Protein AF-A0A0B6Y391-F1 (afdb_monomer)

Sequence (140 aa):
MGNNGSMSSTKGVSGDLSSLRPDPALQFHETHGDNIELQNNKTRARRYESFCKGICFSNRPIAVNERVYVKFVETNTSWSGVLRFGFTSINPSTLRGCDLPRYACPDLTNKPGNWAKALGERYTTSNILLHFSVNRAGDV

Structure (mmCIF, N/CA/C/O backbone):
data_AF-A0A0B6Y391-F1
#
_entry.id   AF-A0A0B6Y391-F1
#
loop_
_atom_site.group_PDB
_atom_site.id
_atom_site.type_symbol
_atom_site.label_atom_id
_atom_site.label_alt_id
_atom_site.label_comp_id
_atom_site.label_asym_id
_atom_site.label_entity_id
_atom_site.label_seq_id
_atom_site.pdbx_PDB_ins_code
_atom_site.Cartn_x
_atom_site.Cartn_y
_atom_site.Cartn_z
_atom_site.occupancy
_atom_site.B_iso_or_equiv
_atom_site.auth_seq_id
_atom_site.auth_comp_id
_atom_site.auth_asym_id
_atom_site.auth_atom_id
_atom_site.pdbx_PDB_model_num
ATOM 1 N N . MET A 1 1 ? 23.718 -70.427 -16.954 1.00 42.59 1 MET A N 1
ATOM 2 C CA . MET A 1 1 ? 24.026 -69.015 -17.261 1.00 42.59 1 MET A CA 1
ATOM 3 C C . MET A 1 1 ? 22.765 -68.227 -16.972 1.00 42.59 1 MET A C 1
ATOM 5 O O . MET A 1 1 ? 21.751 -68.481 -17.607 1.00 42.59 1 MET A O 1
ATOM 9 N N . GLY A 1 2 ? 22.787 -67.450 -15.890 1.00 38.38 2 GLY A N 1
ATOM 10 C CA . GLY A 1 2 ? 21.614 -66.753 -15.369 1.00 38.38 2 GLY A CA 1
ATOM 11 C C . GLY A 1 2 ? 21.264 -65.515 -16.186 1.00 38.38 2 GLY A C 1
ATOM 12 O O . GLY A 1 2 ? 22.132 -64.929 -16.826 1.00 38.38 2 GLY A O 1
ATOM 13 N N . ASN A 1 3 ? 19.999 -65.108 -16.117 1.00 41.12 3 ASN A N 1
ATOM 14 C CA . ASN A 1 3 ? 19.586 -63.771 -16.513 1.00 41.12 3 ASN A CA 1
ATOM 15 C C . ASN A 1 3 ? 18.744 -63.173 -15.378 1.00 41.12 3 ASN A C 1
ATOM 17 O O . ASN A 1 3 ? 17.590 -63.547 -15.179 1.00 41.12 3 ASN A O 1
ATOM 21 N N . ASN A 1 4 ? 19.373 -62.289 -14.602 1.00 35.81 4 ASN A N 1
ATOM 22 C CA . ASN A 1 4 ? 18.737 -61.494 -13.558 1.00 35.81 4 ASN A CA 1
ATOM 23 C C . ASN A 1 4 ? 17.977 -60.335 -14.216 1.00 35.81 4 ASN A C 1
ATOM 25 O O . ASN A 1 4 ? 18.588 -59.382 -14.698 1.00 35.81 4 ASN A O 1
ATOM 29 N N . GLY A 1 5 ? 16.645 -60.409 -14.220 1.00 36.75 5 GLY A N 1
ATOM 30 C CA . GLY A 1 5 ? 15.772 -59.290 -14.573 1.00 36.75 5 GLY A CA 1
ATOM 31 C C . GLY A 1 5 ? 15.758 -58.250 -13.454 1.00 36.75 5 GLY A C 1
ATOM 32 O O . GLY A 1 5 ? 15.255 -58.505 -12.364 1.00 36.75 5 GLY A O 1
ATOM 33 N N . SER A 1 6 ? 16.350 -57.093 -13.734 1.00 40.53 6 SER A N 1
ATOM 34 C CA . SER A 1 6 ? 16.452 -55.927 -12.856 1.00 40.53 6 SER A CA 1
ATOM 35 C C . SER A 1 6 ? 15.074 -55.375 -12.452 1.00 40.53 6 SER A C 1
ATOM 37 O O .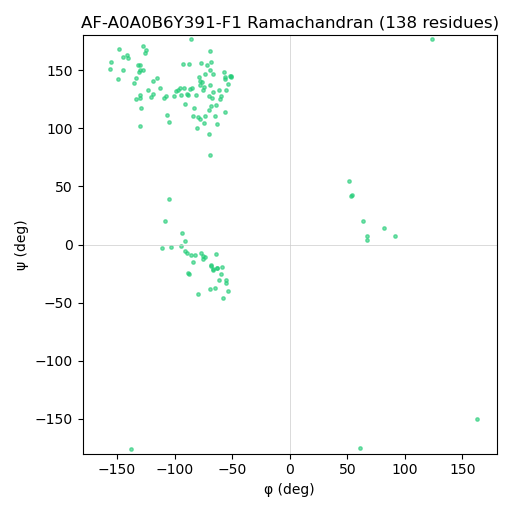 SER A 1 6 ? 14.235 -55.077 -13.302 1.00 40.53 6 SER A O 1
ATOM 39 N N . MET A 1 7 ? 14.865 -55.217 -11.139 1.00 34.50 7 MET A N 1
ATOM 40 C CA . MET A 1 7 ? 13.770 -54.447 -10.543 1.00 34.50 7 MET A CA 1
ATOM 41 C C . MET A 1 7 ? 13.912 -52.966 -10.918 1.00 34.50 7 MET A C 1
ATOM 43 O O . MET A 1 7 ? 14.899 -52.314 -10.581 1.00 34.50 7 MET A O 1
ATOM 47 N N . SER A 1 8 ? 12.899 -52.432 -11.600 1.00 39.28 8 SER A N 1
ATOM 48 C CA . SER A 1 8 ? 12.739 -51.002 -11.855 1.00 39.28 8 SER A CA 1
ATOM 49 C C . SER A 1 8 ? 12.290 -50.302 -10.568 1.00 39.28 8 SER A C 1
ATOM 51 O O . SER A 1 8 ? 11.141 -50.424 -10.146 1.00 39.28 8 SER A O 1
ATOM 53 N N . SER A 1 9 ? 13.213 -49.590 -9.922 1.00 37.25 9 SER A N 1
ATOM 54 C CA . SER A 1 9 ? 12.919 -48.713 -8.788 1.00 37.25 9 SER A CA 1
ATOM 55 C C . SER A 1 9 ? 12.138 -47.485 -9.255 1.00 37.25 9 SER A C 1
ATOM 57 O O . SER A 1 9 ? 12.650 -46.640 -9.993 1.00 37.25 9 SER A O 1
ATOM 59 N N . THR A 1 10 ? 10.901 -47.357 -8.781 1.00 38.56 10 THR A N 1
ATOM 60 C CA . THR A 1 10 ? 10.094 -46.136 -8.854 1.00 38.56 10 THR A CA 1
ATOM 61 C C . THR A 1 10 ? 10.845 -44.971 -8.208 1.00 38.56 10 THR A C 1
ATOM 63 O O . THR A 1 10 ? 11.078 -44.965 -6.999 1.00 38.56 10 THR A O 1
ATOM 66 N N . LYS A 1 11 ? 11.224 -43.971 -9.013 1.00 41.88 11 LYS A N 1
ATOM 67 C CA . LYS A 1 11 ? 11.733 -42.683 -8.527 1.00 41.88 11 LYS A CA 1
ATOM 68 C C . LYS A 1 11 ? 10.612 -41.973 -7.767 1.00 41.88 11 LYS A C 1
ATOM 70 O O . LYS A 1 11 ? 9.628 -41.551 -8.369 1.00 41.88 11 LYS A O 1
ATOM 75 N N . GLY A 1 12 ? 10.766 -41.857 -6.451 1.00 36.28 12 GLY A N 1
ATOM 76 C CA . GLY A 1 12 ? 9.910 -41.020 -5.619 1.00 36.28 12 GLY A CA 1
ATOM 77 C C . GLY A 1 12 ? 10.005 -39.564 -6.068 1.00 36.28 12 GLY A C 1
ATOM 78 O O . GLY A 1 12 ? 11.095 -39.002 -6.148 1.00 36.28 12 GLY A O 1
ATOM 79 N N . VAL A 1 13 ? 8.857 -38.960 -6.371 1.00 47.66 13 VAL A N 1
ATOM 80 C CA . VAL A 1 13 ? 8.718 -37.508 -6.476 1.00 47.66 13 VAL A CA 1
ATOM 81 C C . VAL A 1 13 ? 8.841 -36.960 -5.058 1.00 47.66 13 VAL A C 1
ATOM 83 O O . VAL A 1 13 ? 7.883 -36.949 -4.291 1.00 47.66 13 VAL A O 1
ATOM 86 N N . SER A 1 14 ? 10.046 -36.542 -4.687 1.00 47.44 14 SER A N 1
ATOM 87 C CA . SER A 1 14 ? 10.285 -35.681 -3.534 1.00 47.44 14 SER A CA 1
ATOM 88 C C . SER A 1 14 ? 9.729 -34.290 -3.855 1.00 47.44 14 SER A C 1
ATOM 90 O O . SER A 1 14 ? 10.466 -33.390 -4.253 1.00 47.44 14 SER A O 1
ATOM 92 N N . GLY A 1 15 ? 8.404 -34.147 -3.778 1.00 54.41 15 GLY A N 1
ATOM 93 C CA . GLY A 1 15 ? 7.746 -32.848 -3.811 1.00 54.41 15 GLY A CA 1
ATOM 94 C C . GLY A 1 15 ? 8.107 -32.096 -2.537 1.00 54.41 15 GLY A C 1
ATOM 95 O O . GLY A 1 15 ? 7.967 -32.632 -1.438 1.00 54.41 15 GLY A O 1
ATOM 96 N N . ASP A 1 16 ? 8.625 -30.884 -2.689 1.00 57.31 16 ASP A N 1
ATOM 97 C CA . ASP A 1 16 ? 8.991 -30.030 -1.571 1.00 57.31 16 ASP A CA 1
ATOM 98 C C . ASP A 1 16 ? 7.740 -29.666 -0.752 1.00 57.31 16 ASP A C 1
ATOM 100 O O . ASP A 1 16 ? 6.919 -28.834 -1.148 1.00 57.31 16 ASP A O 1
ATOM 104 N N . LEU A 1 17 ? 7.591 -30.317 0.405 1.00 56.12 17 LEU A N 1
ATOM 105 C CA . LEU A 1 17 ? 6.501 -30.095 1.358 1.00 56.12 17 LEU A CA 1
ATOM 106 C C . LEU A 1 17 ? 6.533 -28.677 1.964 1.00 56.12 17 LEU A C 1
ATOM 108 O O . LEU A 1 17 ? 5.582 -28.298 2.651 1.00 56.12 17 LEU A O 1
ATOM 112 N N . SER A 1 18 ? 7.585 -27.880 1.719 1.00 55.75 18 SER A N 1
ATOM 113 C CA . SER A 1 18 ? 7.632 -26.464 2.103 1.00 55.75 18 SER A CA 1
ATOM 114 C C . SER A 1 18 ? 6.531 -25.642 1.417 1.00 55.75 18 SER A C 1
ATOM 116 O O . SER A 1 18 ? 5.979 -24.733 2.033 1.00 55.75 18 SER A O 1
ATOM 118 N N . SER A 1 19 ? 6.134 -26.038 0.201 1.00 57.31 19 SER A N 1
ATOM 119 C CA . SER A 1 19 ? 5.086 -25.393 -0.605 1.00 57.31 19 SER A CA 1
ATOM 120 C C . SER A 1 19 ? 3.653 -25.633 -0.107 1.00 57.31 19 SER A C 1
ATOM 122 O O . SER A 1 19 ? 2.722 -24.982 -0.575 1.00 57.31 19 SER A O 1
ATOM 124 N N . LEU A 1 20 ? 3.458 -26.554 0.845 1.00 57.94 20 LEU A N 1
ATOM 125 C CA . LEU A 1 20 ? 2.150 -26.862 1.442 1.00 57.94 20 LEU A CA 1
ATOM 126 C C . LEU A 1 20 ? 1.845 -26.026 2.689 1.00 57.94 20 LEU A C 1
ATOM 128 O O . LEU A 1 20 ? 0.753 -26.136 3.251 1.00 57.94 20 LEU A O 1
ATOM 132 N N . ARG A 1 21 ? 2.800 -25.219 3.163 1.00 62.75 21 ARG A N 1
ATOM 133 C CA . ARG A 1 21 ? 2.550 -24.315 4.285 1.00 62.75 21 ARG A CA 1
ATOM 134 C C . ARG A 1 21 ? 1.850 -23.070 3.747 1.00 62.75 21 ARG A C 1
ATOM 136 O O . ARG A 1 21 ? 2.359 -22.480 2.798 1.00 62.75 21 ARG A O 1
ATOM 143 N N . PRO A 1 22 ? 0.711 -22.658 4.332 1.00 68.69 22 PRO A N 1
ATOM 144 C CA . PRO A 1 22 ? 0.139 -21.368 3.996 1.00 68.69 22 PRO A CA 1
ATOM 145 C C . PRO A 1 22 ? 1.205 -20.300 4.228 1.00 68.69 22 PRO A C 1
ATOM 147 O O . PRO A 1 22 ? 1.864 -20.311 5.275 1.00 68.69 22 PRO A O 1
ATOM 150 N N . ASP A 1 23 ? 1.373 -19.401 3.259 1.00 76.25 23 ASP A N 1
ATOM 151 C CA . ASP A 1 23 ? 2.253 -18.256 3.437 1.00 76.25 23 ASP A CA 1
ATOM 152 C C . ASP A 1 23 ? 1.884 -17.519 4.732 1.00 76.25 23 ASP A C 1
ATOM 154 O O . ASP A 1 23 ? 0.697 -17.436 5.084 1.00 76.25 23 ASP A O 1
ATOM 158 N N . PRO A 1 24 ? 2.870 -16.959 5.455 1.00 85.81 24 PRO A N 1
ATOM 159 C CA . PRO A 1 24 ? 2.595 -16.167 6.641 1.00 85.81 24 PRO A CA 1
ATOM 160 C C . PRO A 1 24 ? 1.545 -15.091 6.356 1.00 85.81 24 PRO A C 1
ATOM 162 O O . PRO A 1 24 ? 1.509 -14.504 5.266 1.00 85.81 24 PRO A O 1
ATOM 165 N N . ALA A 1 25 ? 0.702 -14.817 7.352 1.00 91.38 25 ALA A N 1
ATOM 166 C CA . ALA A 1 25 ? -0.296 -13.762 7.256 1.00 91.38 25 ALA A CA 1
ATOM 167 C C . ALA A 1 25 ? 0.364 -12.430 6.864 1.00 91.38 25 ALA A C 1
ATOM 169 O O . ALA A 1 25 ? 1.443 -12.086 7.358 1.00 91.38 25 ALA A O 1
ATOM 170 N N . LEU A 1 26 ? -0.289 -11.692 5.966 1.00 96.19 26 LEU A N 1
ATOM 171 C CA . LEU A 1 26 ? 0.225 -10.417 5.487 1.00 96.19 26 LEU A CA 1
ATOM 172 C C . LEU A 1 26 ? 0.234 -9.395 6.632 1.00 96.19 26 LEU A C 1
ATOM 174 O O . LEU A 1 26 ? -0.760 -9.212 7.335 1.00 96.19 26 LEU A O 1
ATOM 178 N N . GLN A 1 27 ? 1.366 -8.726 6.797 1.00 98.00 27 GLN A N 1
ATOM 179 C CA . GLN A 1 27 ? 1.577 -7.633 7.742 1.00 98.00 27 GLN A CA 1
ATOM 180 C C . GLN A 1 27 ? 2.163 -6.435 6.991 1.00 98.00 27 GLN A C 1
ATOM 182 O O . GLN A 1 27 ? 2.571 -6.545 5.833 1.00 98.00 27 GLN A O 1
ATOM 187 N N . PHE A 1 28 ? 2.242 -5.289 7.654 1.00 98.44 28 PHE A N 1
ATOM 188 C CA . PHE A 1 28 ? 2.997 -4.145 7.161 1.00 98.44 28 PHE A CA 1
ATOM 189 C C . PHE A 1 28 ? 4.505 -4.365 7.364 1.00 98.44 28 PHE A C 1
ATOM 191 O O . PHE A 1 28 ? 4.939 -4.904 8.384 1.00 98.44 28 PHE A O 1
ATOM 198 N N . HIS A 1 29 ? 5.304 -3.971 6.373 1.00 97.81 29 HIS A N 1
ATOM 199 C CA . HIS A 1 29 ? 6.764 -3.974 6.451 1.00 97.81 29 HIS A CA 1
ATOM 200 C C . HIS A 1 29 ? 7.252 -2.910 7.440 1.00 97.81 29 HIS A C 1
ATOM 202 O O . HIS A 1 29 ? 6.648 -1.846 7.541 1.00 97.81 29 HIS A O 1
ATOM 208 N N . GLU A 1 30 ? 8.399 -3.147 8.082 1.00 96.75 30 GLU A N 1
ATOM 209 C CA . GLU A 1 30 ? 9.067 -2.160 8.958 1.00 96.75 30 GLU A CA 1
ATOM 210 C C . GLU A 1 30 ? 9.516 -0.898 8.215 1.00 96.75 30 GLU A C 1
ATOM 212 O O . GLU A 1 30 ? 9.756 0.147 8.808 1.00 96.75 30 GLU A O 1
ATOM 217 N N . THR A 1 31 ? 9.639 -0.991 6.894 1.00 97.12 31 THR A N 1
ATOM 218 C CA . THR A 1 31 ? 9.936 0.164 6.053 1.00 97.12 31 THR A CA 1
ATOM 219 C C . THR A 1 31 ? 8.617 0.858 5.762 1.00 97.12 31 THR A C 1
ATOM 221 O O . THR A 1 31 ? 7.785 0.332 5.024 1.00 97.12 31 THR A O 1
ATOM 224 N N . HIS A 1 32 ? 8.426 2.041 6.324 1.00 97.38 32 HIS A N 1
ATOM 225 C CA . HIS A 1 32 ? 7.248 2.873 6.116 1.00 97.38 32 HIS A CA 1
ATOM 226 C C . HIS A 1 32 ? 7.632 4.352 6.203 1.00 97.38 32 HIS A C 1
ATOM 228 O O . HIS A 1 32 ? 8.750 4.695 6.584 1.00 97.38 32 HIS A O 1
ATOM 234 N N . GLY A 1 33 ? 6.718 5.233 5.803 1.00 96.94 33 GLY A N 1
ATOM 235 C CA . GLY A 1 33 ? 6.935 6.673 5.883 1.00 96.94 33 GLY A CA 1
ATOM 236 C C . GLY A 1 33 ? 6.981 7.182 7.325 1.00 96.94 33 GLY A C 1
ATOM 237 O O . GLY A 1 33 ? 6.411 6.567 8.228 1.00 96.94 33 GLY A O 1
ATOM 238 N N . ASP A 1 34 ? 7.631 8.331 7.514 1.00 95.75 34 ASP A N 1
ATOM 239 C CA . ASP A 1 34 ? 7.921 8.918 8.831 1.00 95.75 34 ASP A CA 1
ATOM 240 C C . ASP A 1 34 ? 6.685 9.124 9.718 1.00 95.75 34 ASP A C 1
ATOM 242 O O . ASP A 1 34 ? 6.784 9.051 10.934 1.00 95.75 34 ASP A O 1
ATOM 246 N N . ASN A 1 35 ? 5.517 9.375 9.121 1.00 96.19 35 ASN A N 1
ATOM 247 C CA . ASN A 1 35 ? 4.296 9.678 9.871 1.00 96.19 35 ASN A CA 1
ATOM 248 C C . ASN A 1 35 ? 3.439 8.435 10.152 1.00 96.19 35 ASN A C 1
ATOM 250 O O . ASN A 1 35 ? 2.275 8.569 10.542 1.00 96.19 35 ASN A O 1
ATOM 254 N N . ILE A 1 36 ? 3.965 7.235 9.892 1.00 97.19 36 ILE A N 1
ATOM 255 C CA . ILE A 1 36 ? 3.286 5.964 10.141 1.00 97.19 36 ILE A CA 1
ATOM 256 C C . ILE A 1 36 ? 3.774 5.354 11.448 1.00 97.19 36 ILE A C 1
ATOM 258 O O . ILE A 1 36 ? 4.967 5.194 11.673 1.00 97.19 36 ILE A O 1
ATOM 262 N N . GLU A 1 37 ? 2.817 4.936 12.264 1.00 97.50 37 GLU A N 1
ATOM 263 C CA . GLU A 1 37 ? 3.023 4.074 13.415 1.00 97.50 37 GLU A CA 1
ATOM 264 C C . GLU A 1 37 ? 2.442 2.686 13.112 1.00 97.50 37 GLU A C 1
ATOM 266 O O . GLU A 1 37 ? 1.270 2.552 12.735 1.00 97.50 37 GLU A O 1
ATOM 271 N N . LEU A 1 38 ? 3.259 1.643 13.277 1.00 98.06 38 LEU A N 1
ATOM 272 C CA . LEU A 1 38 ? 2.807 0.258 13.188 1.00 98.06 38 LEU A CA 1
ATOM 273 C C . LEU A 1 38 ? 2.322 -0.232 14.554 1.00 98.06 38 LEU A C 1
ATOM 275 O O . LEU A 1 38 ? 3.022 -0.153 15.557 1.00 98.06 38 LEU A O 1
ATOM 279 N N . GLN A 1 39 ? 1.115 -0.784 14.576 1.00 97.88 39 GLN A N 1
ATOM 280 C CA . GLN A 1 39 ? 0.420 -1.265 15.764 1.00 97.88 39 GLN A CA 1
ATOM 281 C C . GLN A 1 39 ? 0.005 -2.733 15.584 1.00 97.88 39 GLN A C 1
ATOM 283 O O . GLN A 1 39 ? 0.012 -3.271 14.472 1.00 97.88 39 GLN A O 1
ATOM 288 N N . ASN A 1 40 ? -0.400 -3.377 16.682 1.00 96.38 40 ASN A N 1
ATOM 289 C CA . ASN A 1 40 ? -0.964 -4.733 16.702 1.00 96.38 40 ASN A CA 1
ATOM 290 C C . ASN A 1 40 ? -0.085 -5.760 15.969 1.00 96.38 40 ASN A C 1
ATOM 292 O O . ASN A 1 40 ? -0.541 -6.426 15.046 1.00 96.38 40 ASN A O 1
ATOM 296 N N . ASN A 1 41 ? 1.195 -5.867 16.339 1.00 96.25 41 ASN A N 1
ATOM 297 C CA . ASN A 1 41 ? 2.151 -6.755 15.663 1.00 96.25 41 ASN A CA 1
ATOM 298 C C . ASN A 1 41 ? 2.209 -6.515 14.141 1.00 96.25 41 ASN A C 1
ATOM 300 O O . ASN A 1 41 ? 2.227 -7.458 13.351 1.00 96.25 41 ASN A O 1
ATOM 304 N N . LYS A 1 42 ? 2.213 -5.235 13.741 1.00 97.88 42 LYS A N 1
ATOM 305 C CA . LYS A 1 42 ? 2.291 -4.765 12.348 1.00 97.88 42 LYS A CA 1
ATOM 306 C C . LYS A 1 42 ? 1.105 -5.170 11.475 1.00 97.88 42 LYS A C 1
ATOM 308 O O . LYS A 1 42 ? 1.207 -5.129 10.255 1.00 97.88 42 LYS A O 1
ATOM 313 N N . THR A 1 43 ? -0.041 -5.525 12.052 1.00 97.50 43 THR A N 1
ATOM 314 C CA . THR A 1 43 ? -1.275 -5.740 11.274 1.00 97.50 43 THR A CA 1
ATOM 315 C C . THR A 1 43 ? -2.103 -4.464 11.117 1.00 97.50 43 THR A C 1
ATOM 317 O O . THR A 1 43 ? -3.094 -4.458 10.388 1.00 97.50 43 THR A O 1
ATOM 320 N N . ARG A 1 44 ? -1.721 -3.370 11.790 1.00 97.88 44 ARG A N 1
ATOM 321 C CA . ARG A 1 44 ? -2.358 -2.055 11.675 1.00 97.88 44 ARG A CA 1
ATOM 322 C C . ARG A 1 44 ? -1.297 -0.985 11.435 1.00 97.88 44 ARG A C 1
ATOM 324 O O . ARG A 1 44 ? -0.379 -0.858 12.231 1.00 97.88 44 ARG A O 1
ATOM 331 N N . ALA A 1 45 ? -1.459 -0.193 10.381 1.00 98.00 45 ALA A N 1
ATOM 332 C CA . ALA A 1 45 ? -0.675 1.015 10.142 1.00 98.00 45 ALA A CA 1
ATOM 333 C C . ALA A 1 45 ? -1.558 2.241 10.401 1.00 98.00 45 ALA A C 1
ATOM 335 O O . ALA A 1 45 ? -2.66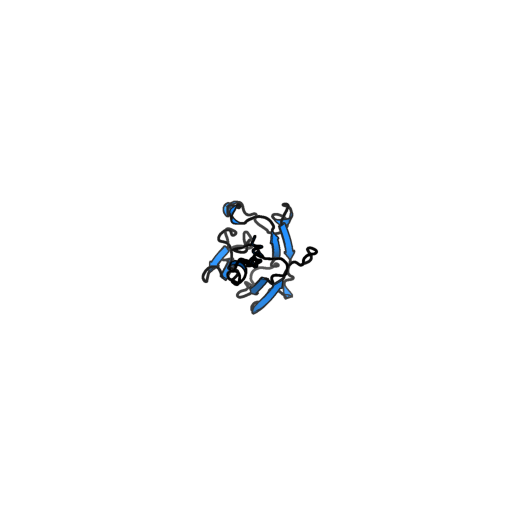7 2.335 9.865 1.00 98.00 45 ALA A O 1
ATOM 336 N N . ARG A 1 46 ? -1.087 3.171 11.232 1.00 97.00 46 ARG A N 1
ATOM 337 C CA . ARG A 1 46 ? -1.792 4.410 11.569 1.00 97.00 46 ARG A CA 1
ATOM 338 C C . ARG A 1 46 ? -0.940 5.605 11.169 1.00 97.00 46 ARG A C 1
ATOM 340 O O . ARG A 1 46 ? 0.195 5.715 11.612 1.00 97.00 46 ARG A O 1
ATOM 347 N N . ARG A 1 47 ? -1.497 6.537 10.390 1.00 95.88 47 ARG A N 1
ATOM 348 C CA . ARG A 1 47 ? -0.872 7.854 10.216 1.00 95.88 47 ARG A CA 1
ATOM 349 C C . ARG A 1 47 ? -1.202 8.717 11.432 1.00 95.88 47 ARG A C 1
ATOM 351 O O . ARG A 1 47 ? -2.369 9.065 11.605 1.00 95.88 47 ARG A O 1
ATOM 358 N N . TYR A 1 48 ? -0.220 9.002 12.282 1.00 93.25 48 TYR A N 1
ATOM 359 C CA . TYR A 1 48 ? -0.458 9.698 13.553 1.00 93.25 48 TYR A CA 1
ATOM 360 C C . TYR A 1 48 ? -0.398 11.227 13.416 1.00 93.25 48 TYR A C 1
ATOM 362 O O . TYR A 1 48 ? -1.058 11.929 14.177 1.00 93.25 48 TYR A O 1
ATOM 370 N N . GLU A 1 49 ? 0.314 11.745 12.411 1.00 91.19 49 GLU A N 1
ATOM 371 C CA . GLU A 1 49 ? 0.453 13.184 12.172 1.00 91.19 49 GLU A CA 1
ATOM 372 C C . GLU A 1 49 ? 0.514 13.521 10.672 1.00 91.19 49 GLU A C 1
ATOM 374 O O . GLU A 1 49 ? 0.801 12.673 9.823 1.00 91.19 49 GLU A O 1
ATOM 379 N N . SER A 1 50 ? 0.248 14.789 10.337 1.00 92.75 50 SER A N 1
ATOM 380 C CA . SER A 1 50 ? 0.321 15.336 8.980 1.00 92.75 50 SER A CA 1
ATOM 381 C C . SER A 1 50 ? -0.638 14.663 7.977 1.00 92.75 50 SER A C 1
ATOM 383 O O . SER A 1 50 ? -1.477 13.814 8.296 1.00 92.75 50 SER A O 1
ATOM 385 N N . PHE A 1 51 ? -0.528 15.072 6.715 1.00 90.62 51 PHE A N 1
ATOM 386 C CA . PHE A 1 51 ? -1.311 14.559 5.587 1.00 90.62 51 PHE A CA 1
ATOM 387 C C . PHE A 1 51 ? -0.474 13.735 4.598 1.00 90.62 51 PHE A C 1
ATOM 389 O O . PHE A 1 51 ? -1.002 13.212 3.618 1.00 90.62 51 PHE A O 1
ATOM 396 N N . CYS A 1 52 ? 0.836 13.622 4.828 1.00 94.12 52 CYS A N 1
ATOM 397 C CA . CYS A 1 52 ? 1.789 13.035 3.890 1.00 94.12 52 CYS A CA 1
ATOM 398 C C . CYS A 1 52 ? 2.810 12.122 4.583 1.00 94.12 52 CYS A C 1
ATOM 400 O O . CYS A 1 52 ? 2.681 11.876 5.780 1.00 94.12 52 CYS A O 1
ATOM 402 N N . LYS A 1 53 ? 3.791 11.592 3.834 1.00 95.31 53 LYS A N 1
ATOM 403 C CA . LYS A 1 53 ? 4.782 10.613 4.326 1.00 95.31 53 LYS A CA 1
ATOM 404 C C . LYS A 1 53 ? 4.120 9.397 4.993 1.00 95.31 53 LYS A C 1
ATOM 406 O O . LYS A 1 53 ? 4.529 8.937 6.052 1.00 95.31 53 LYS A O 1
ATOM 411 N N . GLY A 1 54 ? 3.047 8.916 4.363 1.00 96.06 54 GLY A N 1
ATOM 412 C CA . GLY A 1 54 ? 2.189 7.840 4.866 1.00 96.06 54 GLY A CA 1
ATOM 413 C C . GLY A 1 54 ? 2.328 6.510 4.118 1.00 96.06 54 GLY A C 1
ATOM 414 O O . GLY A 1 54 ? 1.385 5.725 4.105 1.00 96.06 54 GLY A O 1
ATOM 415 N N . ILE A 1 55 ? 3.431 6.294 3.398 1.00 97.56 55 ILE A N 1
ATOM 416 C CA . ILE A 1 55 ? 3.613 5.113 2.539 1.00 97.56 55 ILE A CA 1
ATOM 417 C C . ILE A 1 55 ? 3.890 3.882 3.408 1.00 97.56 55 ILE A C 1
ATOM 419 O O . ILE A 1 55 ? 4.693 3.952 4.332 1.00 97.56 55 ILE A O 1
ATOM 423 N N . CYS A 1 56 ? 3.242 2.761 3.095 1.00 97.94 56 CYS A N 1
ATOM 424 C CA . CYS A 1 56 ? 3.447 1.464 3.741 1.00 97.94 56 CYS A CA 1
ATOM 425 C C . CYS A 1 56 ? 3.613 0.381 2.668 1.00 97.94 56 CYS A C 1
ATOM 427 O O . CYS A 1 56 ? 3.058 0.511 1.575 1.00 97.94 56 CYS A O 1
ATOM 429 N N . PHE A 1 57 ? 4.308 -0.706 3.002 1.00 98.12 57 PHE A N 1
ATOM 430 C CA . PHE A 1 57 ? 4.483 -1.871 2.128 1.00 98.12 57 PHE A CA 1
ATOM 431 C C . PHE A 1 57 ? 4.053 -3.156 2.839 1.00 98.12 57 PHE A C 1
ATOM 433 O O . PHE A 1 57 ? 3.908 -3.168 4.062 1.00 98.12 57 PHE A O 1
ATOM 440 N N . SER A 1 58 ? 3.863 -4.242 2.092 1.00 98.12 58 SER A N 1
ATOM 441 C CA . SER A 1 58 ? 3.675 -5.574 2.670 1.00 98.12 58 SER A CA 1
ATOM 442 C C . SER A 1 58 ? 4.992 -6.137 3.211 1.00 98.12 58 SER A C 1
ATOM 444 O O . SER A 1 58 ? 6.062 -5.903 2.650 1.00 98.12 58 SER A O 1
ATOM 446 N N . ASN A 1 59 ? 4.922 -6.914 4.293 1.00 97.31 59 ASN A N 1
ATOM 447 C CA . ASN A 1 59 ? 6.080 -7.558 4.922 1.00 97.31 59 ASN A CA 1
ATOM 448 C C . ASN A 1 59 ? 6.717 -8.666 4.062 1.00 97.31 59 ASN A C 1
ATOM 450 O O . ASN A 1 59 ? 7.847 -9.071 4.321 1.00 97.31 59 ASN A O 1
ATOM 454 N N . ARG A 1 60 ? 5.988 -9.163 3.060 1.00 96.69 60 ARG A N 1
ATOM 455 C CA . ARG A 1 60 ? 6.447 -10.159 2.092 1.00 96.69 60 ARG A CA 1
ATOM 456 C C . ARG A 1 60 ? 5.914 -9.853 0.688 1.00 96.69 60 ARG A C 1
ATOM 458 O O . ARG A 1 60 ? 4.938 -9.102 0.562 1.00 96.69 60 ARG A O 1
ATOM 465 N N . PRO A 1 61 ? 6.510 -10.445 -0.362 1.00 97.25 61 PRO A N 1
ATOM 466 C CA . PRO A 1 61 ? 5.923 -10.444 -1.695 1.00 97.25 61 PRO A CA 1
ATOM 467 C C . PRO A 1 61 ? 4.507 -11.036 -1.690 1.00 97.25 61 PRO A C 1
ATOM 469 O O . PRO A 1 61 ? 4.217 -11.977 -0.948 1.00 97.25 61 PRO A O 1
ATOM 472 N N . ILE A 1 62 ? 3.642 -10.468 -2.527 1.00 96.75 62 ILE A N 1
ATOM 473 C CA . ILE A 1 62 ? 2.268 -10.929 -2.750 1.00 96.75 62 ILE A CA 1
ATOM 474 C C . ILE A 1 62 ? 2.263 -11.733 -4.048 1.00 96.75 62 ILE A C 1
ATOM 476 O O . ILE A 1 62 ? 2.754 -11.252 -5.074 1.00 96.75 62 ILE A O 1
ATOM 480 N N . ALA A 1 63 ? 1.740 -12.956 -4.011 1.00 96.19 63 ALA A N 1
ATOM 481 C CA . ALA A 1 63 ? 1.689 -13.806 -5.192 1.00 96.19 63 ALA A CA 1
ATOM 482 C C . ALA A 1 63 ? 0.646 -13.306 -6.206 1.00 96.19 63 ALA A C 1
ATOM 484 O O . ALA A 1 63 ? -0.353 -12.669 -5.868 1.00 96.19 63 ALA A O 1
ATOM 485 N N . VAL A 1 64 ? 0.844 -13.631 -7.483 1.00 96.62 64 VAL A N 1
ATOM 486 C CA . VAL A 1 64 ? -0.155 -13.344 -8.521 1.00 96.62 64 VAL A CA 1
ATOM 487 C C . VAL A 1 64 ? -1.454 -14.095 -8.203 1.00 96.62 64 VAL A C 1
ATOM 489 O O . VAL A 1 64 ? -1.435 -15.295 -7.932 1.00 96.62 64 VAL A O 1
ATOM 492 N N . ASN A 1 65 ? -2.585 -13.397 -8.294 1.00 96.56 65 ASN A N 1
ATOM 493 C CA . ASN A 1 65 ? -3.926 -13.810 -7.861 1.00 96.56 65 ASN A CA 1
ATOM 494 C C . ASN A 1 65 ? -4.116 -13.962 -6.338 1.00 96.56 65 ASN A C 1
ATOM 496 O O . ASN A 1 65 ? -5.202 -14.355 -5.907 1.00 96.56 65 ASN A O 1
ATOM 500 N N . GLU A 1 66 ? -3.119 -13.639 -5.510 1.00 96.25 66 GLU A N 1
ATOM 501 C CA . GLU A 1 66 ? -3.320 -13.539 -4.065 1.00 96.25 66 GLU A CA 1
ATOM 502 C C . GLU A 1 66 ? -4.172 -12.300 -3.755 1.00 96.25 66 GLU A C 1
ATOM 504 O O . GLU A 1 66 ? -3.881 -11.188 -4.202 1.00 96.25 66 GLU A O 1
ATOM 509 N N . ARG A 1 67 ? -5.257 -12.494 -2.999 1.00 95.94 67 ARG A N 1
ATOM 510 C CA . ARG A 1 67 ? -6.140 -11.401 -2.580 1.00 95.94 67 ARG A CA 1
ATOM 511 C C . ARG A 1 67 ? -5.575 -10.722 -1.345 1.00 95.94 67 ARG A C 1
ATOM 513 O O . ARG A 1 67 ? -5.500 -11.328 -0.278 1.00 95.94 67 ARG 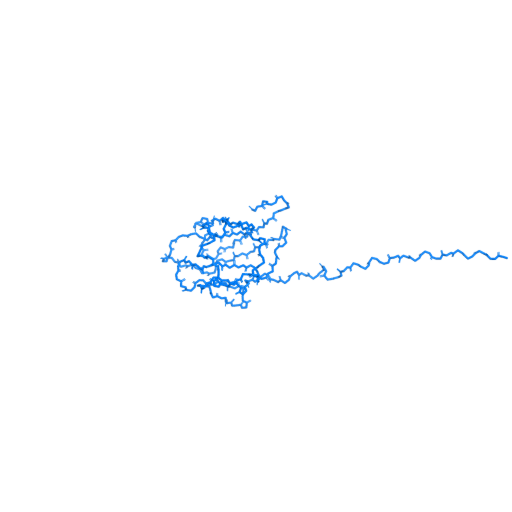A O 1
ATOM 520 N N . VAL A 1 68 ? -5.256 -9.443 -1.484 1.00 97.06 68 VAL A N 1
ATOM 521 C CA . VAL A 1 68 ? -4.890 -8.570 -0.372 1.00 97.06 68 VAL A CA 1
ATOM 522 C C . VAL A 1 68 ? -6.161 -7.981 0.212 1.00 97.06 68 VAL A C 1
ATOM 524 O O . VAL A 1 68 ? -6.997 -7.482 -0.535 1.00 97.06 68 VAL A O 1
ATOM 527 N N . TYR A 1 69 ? -6.288 -7.996 1.536 1.00 96.75 69 TYR A N 1
ATOM 528 C CA . TYR A 1 69 ? -7.412 -7.401 2.254 1.00 96.75 69 TYR A CA 1
ATOM 529 C C . TYR A 1 69 ? -6.912 -6.292 3.177 1.00 96.75 69 TYR A C 1
ATOM 531 O O . TYR A 1 69 ? -6.005 -6.505 3.978 1.00 96.75 69 TYR A O 1
ATOM 539 N N . VAL A 1 70 ? -7.526 -5.112 3.093 1.00 96.75 70 VAL A N 1
ATOM 540 C CA . VAL A 1 70 ? -7.216 -3.956 3.941 1.00 96.75 70 VAL A CA 1
ATOM 541 C C . VAL A 1 70 ? -8.513 -3.422 4.529 1.00 96.75 70 VAL A C 1
ATOM 543 O O . VAL A 1 70 ? -9.400 -2.975 3.803 1.00 96.75 70 VAL A O 1
ATOM 546 N N . LYS A 1 71 ? -8.630 -3.459 5.859 1.00 96.50 71 LYS A N 1
ATOM 547 C CA . LYS A 1 71 ? -9.774 -2.889 6.578 1.00 96.50 71 LYS A CA 1
ATOM 548 C C . LYS A 1 71 ? -9.461 -1.465 7.023 1.00 96.50 71 LYS A C 1
ATOM 550 O O . LYS A 1 71 ? -8.463 -1.236 7.706 1.00 96.50 71 LYS A O 1
ATOM 555 N N . PHE A 1 72 ? -10.345 -0.522 6.717 1.00 95.06 72 PHE A N 1
ATOM 556 C CA . PHE A 1 72 ? -10.264 0.830 7.267 1.00 95.06 72 PHE A CA 1
ATOM 557 C C . PHE A 1 72 ? -10.849 0.830 8.673 1.00 95.06 72 PHE A C 1
ATOM 559 O O . PHE A 1 72 ? -12.058 0.788 8.863 1.00 95.06 72 PHE A O 1
ATOM 566 N N . VAL A 1 73 ? -9.974 0.801 9.674 1.00 94.75 73 VAL A N 1
ATOM 567 C CA . VAL A 1 73 ? -10.371 0.720 11.089 1.00 94.75 73 VAL A CA 1
ATOM 568 C C . VAL A 1 73 ? -10.633 2.088 11.716 1.00 94.75 73 VAL A C 1
ATOM 570 O O . VAL A 1 73 ? -11.374 2.190 12.686 1.00 94.75 73 VAL A O 1
ATOM 573 N N . GLU A 1 74 ? -10.019 3.137 11.173 1.00 92.00 74 GLU A N 1
ATOM 574 C CA . GLU A 1 74 ? -10.127 4.507 11.662 1.00 92.00 74 GLU A CA 1
ATOM 575 C C . GLU A 1 74 ? -9.986 5.477 10.485 1.00 92.00 74 GLU A C 1
ATOM 577 O O . GLU A 1 74 ? -9.192 5.243 9.572 1.00 92.00 74 GLU A O 1
ATOM 582 N N . THR A 1 75 ? -10.748 6.567 10.518 1.00 90.50 75 THR A N 1
ATOM 583 C CA . THR A 1 75 ? -10.713 7.646 9.526 1.00 90.50 75 THR A CA 1
ATOM 584 C C . THR A 1 75 ? -10.722 8.985 10.250 1.00 90.50 75 THR A C 1
ATOM 586 O O . THR A 1 75 ? -11.473 9.151 11.207 1.00 90.50 75 THR A O 1
ATOM 589 N N . ASN A 1 76 ? -9.925 9.946 9.785 1.00 89.12 76 ASN A N 1
ATOM 590 C CA . ASN A 1 76 ? -9.883 11.292 10.351 1.00 89.12 76 ASN A CA 1
ATOM 591 C C . ASN A 1 76 ? -10.569 12.275 9.393 1.00 89.12 76 ASN A C 1
ATOM 593 O O . ASN A 1 76 ? -10.052 12.543 8.311 1.00 89.12 76 ASN A O 1
ATOM 597 N N . THR A 1 77 ? -11.722 12.800 9.805 1.00 86.50 77 THR A N 1
ATOM 598 C CA . THR A 1 77 ? -12.569 13.698 9.004 1.00 86.50 77 THR A CA 1
ATOM 599 C C . THR A 1 77 ? -12.026 15.121 8.890 1.00 86.50 77 THR A C 1
ATOM 601 O O . THR A 1 77 ? -12.542 15.897 8.093 1.00 86.50 77 THR A O 1
ATOM 604 N N . SER A 1 78 ? -10.992 15.478 9.656 1.00 89.06 78 SER A N 1
ATOM 605 C CA . SER A 1 78 ? -10.324 16.783 9.552 1.00 89.06 78 SER A CA 1
ATOM 606 C C . SER A 1 78 ? -9.387 16.878 8.344 1.00 89.06 78 SER A C 1
ATOM 608 O O . SER A 1 78 ? -8.868 17.953 8.056 1.00 89.06 78 SER A O 1
ATOM 610 N N . TRP A 1 79 ? -9.158 15.769 7.637 1.00 87.12 79 TRP A N 1
ATOM 611 C CA . TRP A 1 79 ? -8.366 15.727 6.413 1.00 87.12 79 TRP A CA 1
ATOM 612 C C . TRP A 1 79 ? -9.255 15.395 5.218 1.00 87.12 79 TRP A C 1
ATOM 614 O O . TRP A 1 79 ? -10.036 14.448 5.267 1.00 87.12 79 TRP A O 1
ATOM 624 N N . SER A 1 80 ? -9.083 16.136 4.126 1.00 85.06 80 SER A N 1
ATOM 625 C CA . SER A 1 80 ? -9.610 15.767 2.812 1.00 85.06 80 SER A CA 1
ATOM 626 C C . SER A 1 80 ? -8.571 14.977 2.016 1.00 85.06 80 SER A C 1
ATOM 628 O O . SER A 1 80 ? -7.360 15.088 2.248 1.00 85.06 80 SER A O 1
ATOM 630 N N . GLY A 1 81 ? -9.036 14.169 1.066 1.00 86.69 81 GLY A N 1
ATOM 631 C CA . GLY A 1 81 ? -8.189 13.393 0.178 1.00 86.69 81 GLY A CA 1
ATOM 632 C C . GLY A 1 81 ? -8.462 11.893 0.207 1.00 86.69 81 GLY A C 1
ATOM 633 O O . GLY A 1 81 ? -9.258 11.356 0.971 1.00 86.69 81 GLY A O 1
ATOM 634 N N . VAL A 1 82 ? -7.731 11.205 -0.664 1.00 90.62 82 VAL A N 1
ATOM 635 C CA . VAL A 1 82 ? -7.957 9.804 -1.022 1.00 90.62 82 VAL A CA 1
ATOM 636 C C . VAL A 1 82 ? -6.797 8.909 -0.606 1.00 90.62 82 VAL A C 1
ATOM 638 O O . VAL A 1 82 ? -5.622 9.272 -0.754 1.00 90.62 82 VAL A O 1
ATOM 641 N N . LEU A 1 83 ? -7.128 7.694 -0.165 1.00 94.19 83 LEU A N 1
ATOM 642 C CA . LEU A 1 83 ? -6.153 6.617 -0.033 1.00 94.19 83 LEU A CA 1
ATOM 643 C C . LEU A 1 83 ? -5.647 6.209 -1.421 1.00 94.19 83 LEU A C 1
ATOM 645 O O . LEU A 1 83 ? -6.387 6.234 -2.404 1.00 94.19 83 LEU A O 1
ATOM 649 N N . ARG A 1 84 ? -4.380 5.805 -1.502 1.00 96.75 84 ARG A N 1
ATOM 650 C CA . ARG A 1 84 ? -3.801 5.191 -2.699 1.00 96.75 84 ARG A CA 1
ATOM 651 C C . ARG A 1 84 ? -3.329 3.784 -2.373 1.00 96.75 84 ARG A C 1
ATOM 653 O O . ARG A 1 84 ? -2.782 3.564 -1.297 1.00 96.75 84 ARG A O 1
ATOM 660 N N . PHE A 1 85 ? -3.536 2.862 -3.302 1.00 97.00 85 PHE A N 1
ATOM 661 C CA . PHE A 1 85 ? -3.136 1.462 -3.175 1.00 97.00 85 PHE A CA 1
ATOM 662 C C . PHE A 1 85 ? -2.595 0.946 -4.508 1.00 97.00 85 PHE A C 1
ATOM 664 O O . PHE A 1 85 ? -2.866 1.530 -5.559 1.00 97.00 85 PHE A O 1
ATOM 671 N N . GLY A 1 86 ? -1.833 -0.142 -4.464 1.00 97.44 86 GLY A N 1
ATOM 672 C CA . GLY A 1 86 ? -1.304 -0.792 -5.653 1.00 97.44 86 GLY A CA 1
ATOM 673 C C . GLY A 1 86 ? -0.154 -1.734 -5.325 1.00 97.44 86 GLY A C 1
ATOM 674 O O . GLY A 1 86 ? -0.115 -2.301 -4.234 1.00 97.44 86 GLY A O 1
ATOM 675 N N . PHE A 1 87 ? 0.767 -1.895 -6.269 1.00 98.12 87 PHE A N 1
ATOM 676 C CA . PHE A 1 87 ? 1.855 -2.865 -6.200 1.00 98.12 87 PHE A CA 1
ATOM 677 C C . PHE A 1 87 ? 3.203 -2.216 -6.505 1.00 98.12 87 PHE A C 1
ATOM 679 O O . PHE A 1 87 ? 3.297 -1.218 -7.222 1.00 98.12 87 PHE A O 1
ATOM 686 N N . THR A 1 88 ? 4.263 -2.816 -5.974 1.00 97.69 88 THR A N 1
ATOM 687 C CA . THR A 1 88 ? 5.643 -2.477 -6.311 1.00 97.69 88 THR A CA 1
ATOM 688 C C . THR A 1 88 ? 6.437 -3.754 -6.558 1.00 97.69 88 THR A C 1
ATOM 690 O O . THR A 1 88 ? 6.216 -4.762 -5.889 1.00 97.69 88 THR A O 1
ATOM 693 N N . SER A 1 89 ? 7.350 -3.717 -7.524 1.00 96.94 89 SER A N 1
ATOM 694 C CA . SER A 1 89 ? 8.364 -4.755 -7.733 1.00 96.94 89 SER A CA 1
ATOM 695 C C . SER A 1 89 ? 9.659 -4.457 -6.970 1.00 96.94 89 SER A C 1
ATOM 697 O O . SER A 1 89 ? 10.640 -5.183 -7.119 1.00 96.94 89 SER A O 1
ATOM 699 N N . ILE A 1 90 ? 9.697 -3.370 -6.194 1.00 96.62 90 ILE A N 1
ATOM 700 C CA . ILE A 1 90 ? 10.854 -2.964 -5.399 1.00 96.62 90 ILE A CA 1
ATOM 701 C C . ILE A 1 90 ? 10.764 -3.612 -4.019 1.00 96.62 90 ILE A C 1
ATOM 703 O O . ILE A 1 90 ? 9.745 -3.509 -3.339 1.00 96.62 90 ILE A O 1
ATOM 707 N N . ASN A 1 91 ? 11.845 -4.262 -3.589 1.00 96.31 91 ASN A N 1
ATOM 708 C CA . ASN A 1 91 ? 11.926 -4.844 -2.254 1.00 96.31 91 ASN A CA 1
ATOM 709 C C . ASN A 1 91 ? 11.976 -3.722 -1.189 1.00 96.31 91 ASN A C 1
ATOM 711 O O . ASN A 1 91 ? 12.933 -2.947 -1.186 1.00 96.31 91 ASN A O 1
ATOM 715 N N . PRO A 1 92 ? 11.014 -3.631 -0.251 1.00 95.94 92 PRO A N 1
ATOM 716 C CA . PRO A 1 92 ? 11.006 -2.573 0.762 1.00 95.94 92 PRO A CA 1
ATOM 717 C C . PRO A 1 92 ? 12.246 -2.558 1.669 1.00 95.94 92 PRO A C 1
ATOM 719 O O . PRO A 1 92 ? 12.614 -1.499 2.171 1.00 95.94 92 PRO A O 1
ATOM 722 N N . SER A 1 93 ? 12.927 -3.694 1.850 1.00 95.00 93 SER A N 1
ATOM 723 C CA . SER A 1 93 ? 14.169 -3.783 2.634 1.00 95.00 93 SER A CA 1
ATOM 724 C C . SER A 1 93 ? 15.359 -3.076 1.984 1.00 95.00 93 SER A C 1
ATOM 726 O O . SER A 1 93 ? 16.337 -2.783 2.666 1.00 95.00 93 SER A O 1
ATOM 728 N N . THR A 1 94 ? 15.310 -2.798 0.675 1.00 93.19 94 THR A N 1
ATOM 729 C CA . THR A 1 94 ? 16.366 -2.026 -0.005 1.00 93.19 94 THR A CA 1
ATOM 730 C C . THR A 1 94 ? 16.142 -0.520 0.100 1.00 93.19 94 THR A C 1
ATOM 732 O O . THR A 1 94 ? 17.000 0.258 -0.309 1.00 93.19 94 THR A O 1
ATOM 735 N N . LEU A 1 95 ? 14.983 -0.098 0.608 1.00 90.12 95 LEU A N 1
ATOM 736 C CA . LEU A 1 95 ? 14.639 1.300 0.819 1.00 90.12 95 LEU A CA 1
ATOM 737 C C . LEU A 1 95 ? 14.968 1.673 2.263 1.00 90.12 95 LEU A C 1
ATOM 739 O O . LEU A 1 95 ? 14.615 0.952 3.196 1.00 90.12 95 LEU A O 1
ATOM 743 N N . ARG A 1 96 ? 15.604 2.826 2.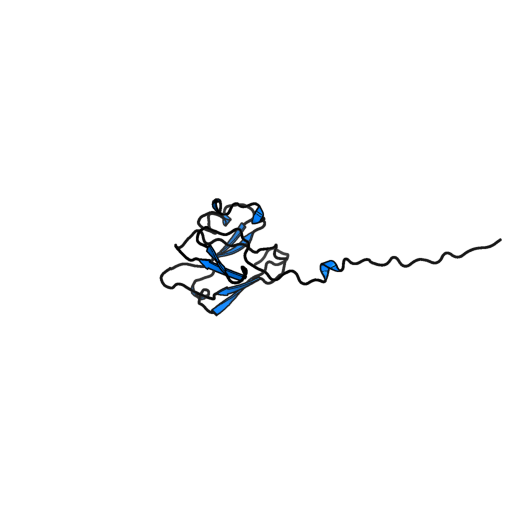468 1.00 80.50 96 ARG A N 1
ATOM 744 C CA . ARG A 1 96 ? 15.695 3.415 3.807 1.00 80.50 96 ARG A CA 1
ATOM 745 C C . ARG A 1 96 ? 14.421 4.217 4.046 1.00 80.50 96 ARG A C 1
ATOM 747 O O . ARG A 1 96 ? 14.003 4.958 3.161 1.00 80.50 96 ARG A O 1
ATOM 754 N N . GLY A 1 97 ? 13.803 4.085 5.222 1.00 71.19 97 GLY A N 1
ATOM 755 C CA . GLY A 1 97 ? 12.549 4.787 5.544 1.00 71.19 97 GLY A CA 1
ATOM 756 C C . GLY A 1 97 ? 12.632 6.305 5.326 1.00 71.19 97 GLY A C 1
ATOM 757 O O . GLY A 1 97 ? 11.734 6.881 4.719 1.00 71.19 97 GLY A O 1
ATOM 758 N N . CYS A 1 98 ? 13.770 6.916 5.682 1.00 73.69 98 CYS A N 1
ATOM 759 C CA . CYS A 1 98 ? 14.051 8.341 5.466 1.00 73.69 98 CYS A CA 1
ATOM 760 C C . CYS A 1 98 ? 14.102 8.769 3.988 1.00 73.69 98 CYS A C 1
ATOM 762 O O . CYS A 1 98 ? 13.955 9.954 3.695 1.00 73.69 98 CYS A O 1
ATOM 764 N N . ASP A 1 99 ? 14.298 7.825 3.063 1.00 82.75 99 ASP A N 1
ATOM 765 C CA . ASP A 1 99 ? 14.407 8.085 1.622 1.00 82.75 99 ASP A CA 1
ATOM 766 C C . ASP A 1 99 ? 13.058 7.913 0.902 1.00 82.75 99 ASP A C 1
ATOM 768 O O . ASP A 1 99 ? 12.959 8.100 -0.320 1.00 82.75 99 ASP A O 1
ATOM 772 N N . LEU A 1 100 ? 11.998 7.535 1.631 1.00 94.31 100 LEU A N 1
ATOM 773 C CA . LEU A 1 100 ? 10.673 7.409 1.043 1.00 94.31 100 LEU A CA 1
ATOM 774 C C . LEU A 1 100 ? 10.119 8.787 0.669 1.00 94.31 100 LEU A C 1
ATOM 776 O O . LEU A 1 100 ? 10.218 9.747 1.439 1.00 94.31 100 LEU A O 1
ATOM 780 N N . PRO A 1 101 ? 9.496 8.907 -0.515 1.00 94.75 101 PRO A N 1
ATOM 781 C CA . PRO A 1 101 ? 8.943 10.172 -0.945 1.00 94.75 101 PRO A CA 1
ATOM 782 C C . PRO A 1 101 ? 7.722 10.567 -0.113 1.00 94.75 101 PRO A C 1
ATOM 784 O O . PRO A 1 101 ? 7.108 9.770 0.602 1.00 94.75 101 PRO A O 1
ATOM 787 N N . ARG A 1 102 ? 7.325 11.830 -0.262 1.00 94.75 102 ARG A N 1
ATOM 788 C CA . ARG A 1 102 ? 6.188 12.395 0.457 1.00 94.75 102 ARG A CA 1
ATOM 789 C C . ARG A 1 102 ? 4.865 11.735 0.051 1.00 94.75 102 ARG A C 1
ATOM 791 O O . ARG A 1 102 ? 4.005 11.541 0.919 1.00 94.75 102 ARG A O 1
ATOM 798 N N . TYR A 1 103 ? 4.700 11.398 -1.230 1.00 96.19 103 TYR A N 1
ATOM 799 C CA . TYR A 1 103 ? 3.470 10.833 -1.778 1.00 96.19 103 TYR A CA 1
ATOM 800 C C . TYR A 1 103 ? 3.725 9.571 -2.608 1.00 96.19 103 TYR A C 1
ATOM 802 O O . TYR A 1 103 ? 4.751 9.424 -3.261 1.00 96.19 103 TYR A O 1
ATOM 810 N N . ALA A 1 104 ? 2.746 8.662 -2.645 1.00 95.19 104 ALA A N 1
ATOM 811 C CA . ALA A 1 104 ? 2.792 7.534 -3.578 1.00 95.19 104 ALA A CA 1
ATOM 812 C C . ALA A 1 104 ? 2.614 8.000 -5.037 1.00 95.19 104 ALA A C 1
ATOM 814 O O . ALA A 1 104 ? 3.295 7.511 -5.931 1.00 95.19 104 ALA A O 1
ATOM 815 N N . CYS A 1 105 ? 1.743 8.989 -5.272 1.00 93.81 105 CYS A N 1
ATOM 816 C CA . CYS A 1 105 ? 1.566 9.618 -6.580 1.00 93.81 105 CYS A CA 1
ATOM 817 C C . CYS A 1 105 ? 1.808 11.133 -6.475 1.00 93.81 105 CYS A C 1
ATOM 819 O O . CYS A 1 105 ? 1.210 11.749 -5.589 1.00 93.81 105 CYS A O 1
ATOM 821 N N . PRO A 1 106 ? 2.589 11.740 -7.383 1.00 95.12 106 PRO A N 1
ATOM 822 C CA . PRO A 1 106 ? 3.290 11.085 -8.488 1.00 95.12 106 PRO A CA 1
ATOM 823 C C . PRO A 1 106 ? 4.646 10.481 -8.074 1.00 95.12 106 PRO A C 1
ATOM 825 O O . PRO A 1 106 ? 5.184 9.669 -8.816 1.00 95.12 106 PRO A O 1
ATOM 828 N N . ASP A 1 107 ? 5.191 10.843 -6.906 1.00 95.44 107 ASP A N 1
ATOM 829 C CA . ASP A 1 107 ? 6.612 10.646 -6.585 1.00 95.44 107 ASP A CA 1
ATOM 830 C C . ASP A 1 107 ? 7.090 9.186 -6.669 1.00 95.44 107 ASP A C 1
ATOM 832 O O . ASP A 1 107 ? 8.154 8.921 -7.232 1.00 95.44 107 ASP A O 1
ATOM 836 N N . LEU A 1 108 ? 6.333 8.236 -6.104 1.00 93.62 108 LEU A N 1
ATOM 837 C CA . LEU A 1 108 ? 6.693 6.818 -6.156 1.00 93.62 108 LEU A CA 1
ATOM 838 C C . LEU A 1 108 ? 6.321 6.209 -7.513 1.00 93.62 108 LEU A C 1
ATOM 840 O O . LEU A 1 108 ? 7.135 5.502 -8.094 1.00 93.62 108 LEU A O 1
ATOM 844 N N . THR A 1 109 ? 5.139 6.522 -8.052 1.00 96.75 109 THR A N 1
ATOM 845 C CA . THR A 1 109 ? 4.669 6.004 -9.353 1.00 96.75 109 THR A CA 1
ATOM 846 C C . THR A 1 109 ? 5.473 6.494 -10.558 1.00 96.75 109 THR A C 1
ATOM 848 O O . THR A 1 109 ? 5.460 5.845 -11.596 1.00 96.75 109 THR A O 1
ATOM 851 N N . ASN A 1 110 ? 6.195 7.610 -10.440 1.00 96.69 110 ASN A N 1
ATOM 852 C CA . ASN A 1 110 ? 7.118 8.078 -11.477 1.00 96.69 110 ASN A CA 1
ATOM 853 C C . ASN A 1 110 ? 8.417 7.256 -11.523 1.00 96.69 110 ASN A C 1
ATOM 855 O O . ASN A 1 110 ? 9.189 7.385 -12.471 1.00 96.69 110 ASN A O 1
ATOM 859 N N . LYS A 1 111 ? 8.682 6.425 -10.50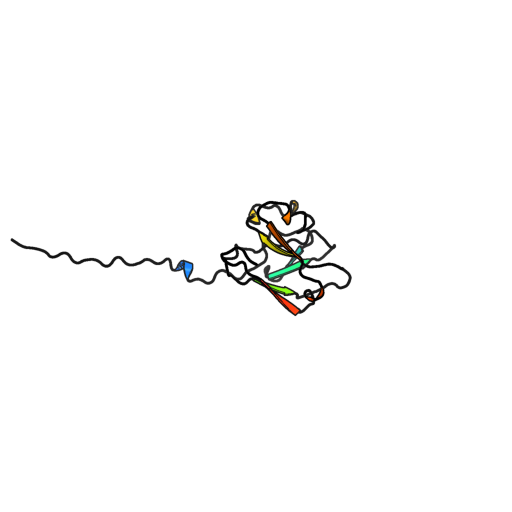6 1.00 95.06 111 LYS A N 1
ATOM 860 C CA . LYS A 1 111 ? 9.838 5.527 -10.470 1.00 95.06 111 LYS A CA 1
ATOM 861 C C . LYS A 1 111 ? 9.442 4.162 -11.048 1.00 95.06 111 LYS A C 1
ATOM 863 O O . LYS A 1 111 ? 8.410 3.623 -10.636 1.00 95.06 111 LYS A O 1
ATOM 868 N N . PRO A 1 112 ? 10.260 3.559 -11.931 1.00 96.12 112 PRO A N 1
ATOM 869 C CA . PRO A 1 112 ? 9.994 2.232 -12.478 1.00 96.12 112 PRO A CA 1
ATOM 870 C C . PRO A 1 112 ? 9.705 1.193 -11.391 1.00 96.12 112 PRO A C 1
ATOM 872 O O . PRO A 1 112 ? 10.305 1.225 -10.316 1.00 96.12 112 PRO A O 1
ATOM 875 N N . GLY A 1 113 ? 8.793 0.266 -11.686 1.00 96.00 113 GLY A N 1
ATOM 876 C CA . GLY A 1 113 ? 8.436 -0.808 -10.761 1.00 96.00 113 GLY A CA 1
ATOM 877 C C . GLY A 1 113 ? 7.420 -0.423 -9.686 1.00 96.00 113 GLY A C 1
ATOM 878 O O . GLY A 1 113 ? 7.291 -1.153 -8.712 1.00 96.00 113 GLY A O 1
ATOM 879 N N . ASN A 1 114 ? 6.715 0.707 -9.815 1.00 97.50 114 ASN A N 1
ATOM 880 C CA . ASN A 1 114 ? 5.700 1.141 -8.853 1.00 97.50 114 ASN A CA 1
ATOM 881 C C . ASN A 1 114 ? 4.400 1.520 -9.565 1.00 97.50 114 ASN A C 1
ATOM 883 O O . ASN A 1 114 ? 4.398 2.359 -10.464 1.00 97.50 114 ASN A O 1
ATOM 887 N N . TRP A 1 115 ? 3.282 0.959 -9.112 1.00 98.00 115 TRP A N 1
ATOM 888 C CA . TRP A 1 115 ? 1.955 1.220 -9.661 1.00 98.00 115 TRP A CA 1
ATOM 889 C C . TRP A 1 115 ? 0.982 1.468 -8.520 1.00 98.00 115 TRP A C 1
ATOM 891 O O . TRP A 1 115 ? 0.851 0.636 -7.628 1.00 98.00 115 TRP A O 1
ATOM 901 N N . ALA A 1 116 ? 0.277 2.597 -8.544 1.00 97.69 116 ALA A N 1
ATOM 902 C CA . ALA A 1 116 ? -0.739 2.905 -7.548 1.00 97.69 116 ALA A CA 1
ATOM 903 C C . ALA A 1 116 ? -1.907 3.672 -8.168 1.00 97.69 116 ALA A C 1
ATOM 905 O O . ALA A 1 116 ? -1.735 4.435 -9.120 1.00 97.69 116 ALA A O 1
ATOM 906 N N . LYS A 1 117 ? -3.099 3.484 -7.602 1.00 95.50 117 LYS A N 1
ATOM 907 C CA . LYS A 1 117 ? -4.322 4.200 -7.970 1.00 95.50 117 LYS A CA 1
ATOM 908 C C . LYS A 1 117 ? -4.970 4.812 -6.738 1.00 95.50 117 LYS A C 1
ATOM 910 O O . LYS A 1 117 ? -4.849 4.296 -5.628 1.00 95.50 117 LYS A O 1
ATOM 915 N N . ALA A 1 118 ? -5.653 5.932 -6.947 1.00 95.56 118 ALA A N 1
ATOM 916 C CA . ALA A 1 118 ? -6.477 6.555 -5.925 1.00 95.56 118 ALA A CA 1
ATOM 917 C C . ALA A 1 118 ? -7.789 5.779 -5.749 1.00 95.56 118 ALA A C 1
ATOM 919 O O . ALA A 1 118 ? -8.473 5.478 -6.727 1.00 95.56 118 ALA A O 1
ATOM 920 N N . LEU A 1 119 ? -8.151 5.504 -4.500 1.00 94.19 119 LEU A N 1
ATOM 921 C CA . LEU A 1 119 ? -9.467 5.010 -4.124 1.00 94.19 119 LEU A CA 1
ATOM 922 C C . LEU A 1 119 ? -10.365 6.210 -3.819 1.00 94.19 119 LEU A C 1
ATOM 924 O O . LEU A 1 119 ? -10.042 7.005 -2.941 1.00 94.19 119 LEU A O 1
ATOM 928 N N . GLY A 1 120 ? -11.477 6.357 -4.540 1.00 90.88 120 GLY A N 1
ATOM 929 C CA . GLY A 1 120 ? -12.391 7.486 -4.337 1.00 90.88 120 GLY A CA 1
ATOM 930 C C . GLY A 1 120 ? -12.893 7.584 -2.892 1.00 90.88 120 GLY A C 1
ATOM 931 O O . GLY A 1 120 ? -13.193 6.562 -2.278 1.00 90.88 120 GLY A O 1
ATOM 932 N N . GLU A 1 121 ? -13.032 8.811 -2.377 1.00 88.19 121 GLU A N 1
ATOM 933 C CA . GLU A 1 121 ? -13.301 9.090 -0.951 1.00 88.19 121 GLU A CA 1
ATOM 934 C C . GLU A 1 121 ? -14.548 8.376 -0.407 1.00 88.19 121 GLU A C 1
ATOM 936 O O . GLU A 1 121 ? -14.575 7.918 0.733 1.00 88.19 121 GLU A O 1
ATOM 941 N N . ARG A 1 122 ? -15.568 8.189 -1.255 1.00 87.94 122 ARG A N 1
ATOM 942 C CA . ARG A 1 122 ? -16.799 7.455 -0.913 1.00 87.94 122 ARG A CA 1
ATOM 943 C C . ARG A 1 122 ? -16.570 5.999 -0.487 1.00 87.94 122 ARG A C 1
ATOM 945 O O . ARG A 1 12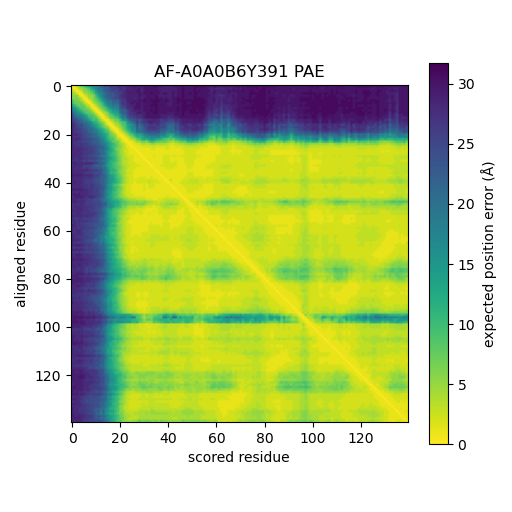2 ? -17.454 5.404 0.114 1.00 87.94 122 ARG A O 1
ATOM 952 N N . TYR A 1 123 ? -15.416 5.422 -0.820 1.00 88.75 123 TYR A N 1
ATOM 953 C CA . TYR A 1 123 ? -15.040 4.054 -0.458 1.00 88.75 123 TYR A CA 1
ATOM 954 C C . TYR A 1 123 ? -14.045 3.997 0.706 1.00 88.75 123 TYR A C 1
ATOM 956 O O . TYR A 1 123 ? -13.688 2.905 1.135 1.00 88.75 123 TYR A O 1
ATOM 964 N N . THR A 1 124 ? -13.588 5.140 1.228 1.00 87.06 124 THR A N 1
ATOM 965 C CA . THR A 1 124 ? -12.600 5.224 2.317 1.00 87.06 124 THR A CA 1
ATOM 966 C C . THR A 1 124 ? -13.242 5.605 3.648 1.00 87.06 124 THR A C 1
ATOM 968 O O . THR A 1 124 ? -12.686 6.392 4.409 1.00 87.06 124 THR A O 1
ATOM 971 N N . THR A 1 125 ? -14.429 5.071 3.934 1.00 87.38 125 THR A N 1
ATOM 972 C CA . THR A 1 125 ? -15.089 5.227 5.236 1.00 87.38 125 THR A CA 1
ATOM 973 C C . THR A 1 125 ? -14.642 4.134 6.204 1.00 87.38 125 THR A C 1
ATOM 975 O O . THR A 1 125 ? -14.238 3.042 5.792 1.00 87.38 125 THR A O 1
ATOM 978 N N . SER A 1 126 ? -14.738 4.405 7.507 1.00 88.88 126 SER A N 1
ATOM 979 C CA . SER A 1 126 ? -14.455 3.392 8.527 1.00 88.88 126 SER A CA 1
ATOM 980 C C . SER A 1 126 ? -15.342 2.150 8.344 1.00 88.88 126 SER A C 1
ATOM 982 O O . SER A 1 126 ? -16.474 2.237 7.868 1.00 88.88 126 SER A O 1
ATOM 984 N N . ASN A 1 127 ? -14.805 0.991 8.720 1.00 90.25 127 ASN A N 1
ATOM 985 C CA . ASN A 1 127 ? -15.373 -0.351 8.594 1.00 90.25 127 ASN A CA 1
ATOM 986 C C . ASN A 1 127 ? -15.545 -0.910 7.174 1.00 90.25 127 AS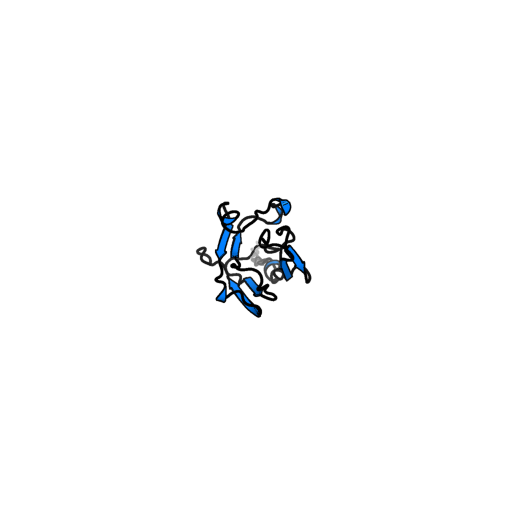N A C 1
ATOM 988 O O . ASN A 1 127 ? -16.060 -2.020 7.033 1.00 90.25 127 ASN A O 1
ATOM 992 N N . 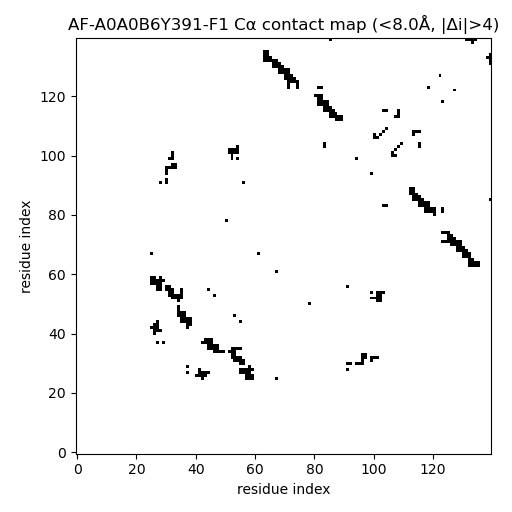ILE A 1 128 ? -15.043 -0.236 6.138 1.00 93.38 128 ILE A N 1
ATOM 993 C CA . ILE A 1 128 ? -14.951 -0.828 4.798 1.00 93.38 128 ILE A CA 1
ATOM 994 C C . ILE A 1 128 ? -13.762 -1.793 4.714 1.00 93.38 128 ILE A C 1
ATOM 996 O O . ILE A 1 128 ? -12.681 -1.535 5.253 1.00 93.38 128 ILE A O 1
ATOM 1000 N N . LEU A 1 129 ? -13.977 -2.912 4.017 1.00 95.38 129 LEU A N 1
ATOM 1001 C CA . LEU A 1 129 ? -12.950 -3.879 3.644 1.00 95.38 129 LEU A CA 1
ATOM 1002 C C . LEU A 1 129 ? -12.634 -3.730 2.153 1.00 95.38 129 LEU A C 1
ATOM 1004 O O . LEU A 1 129 ? -13.409 -4.158 1.299 1.00 95.38 129 LEU A O 1
ATOM 1008 N N . LEU A 1 130 ? -11.487 -3.133 1.848 1.00 95.38 130 LEU A N 1
ATOM 1009 C CA . LEU A 1 130 ? -10.929 -3.132 0.503 1.00 95.38 130 LEU A CA 1
ATOM 1010 C C . LEU A 1 130 ? -10.272 -4.489 0.241 1.00 95.38 130 LEU A C 1
ATOM 1012 O O . LEU A 1 130 ? -9.535 -4.990 1.091 1.00 95.38 130 LEU A O 1
ATOM 1016 N N . HIS A 1 131 ? -10.480 -5.045 -0.950 1.00 96.19 131 HIS A N 1
ATOM 1017 C CA . HIS A 1 131 ? -9.630 -6.112 -1.459 1.00 96.19 131 HIS A CA 1
ATOM 1018 C C . HIS A 1 131 ? -9.173 -5.817 -2.884 1.00 96.19 131 HIS A C 1
ATOM 1020 O O . HIS A 1 131 ? -9.886 -5.164 -3.642 1.00 96.19 131 HIS A O 1
ATOM 1026 N N . PHE A 1 132 ? -7.980 -6.285 -3.229 1.00 97.19 132 PHE A N 1
ATOM 1027 C CA . PHE A 1 132 ? -7.408 -6.165 -4.568 1.00 97.19 132 PHE A CA 1
ATOM 1028 C C . PHE A 1 132 ? -6.380 -7.278 -4.800 1.00 97.19 132 PHE A C 1
ATOM 1030 O O . PHE A 1 132 ? -5.852 -7.864 -3.853 1.00 97.19 132 PHE A O 1
ATOM 1037 N N . SER A 1 133 ? -6.120 -7.596 -6.064 1.00 97.38 133 SER A N 1
ATOM 1038 C CA . SER A 1 133 ? -5.167 -8.626 -6.488 1.00 97.38 133 SER A CA 1
ATOM 1039 C C . SER A 1 133 ? -4.700 -8.321 -7.901 1.00 97.38 133 SER A C 1
ATOM 1041 O O . SER A 1 133 ? -5.484 -7.789 -8.675 1.00 97.38 133 SER A O 1
ATOM 1043 N N . VAL A 1 134 ? -3.481 -8.715 -8.257 1.00 97.81 134 VAL A N 1
ATOM 1044 C CA . VAL A 1 134 ? -3.008 -8.651 -9.646 1.00 97.81 134 VAL A CA 1
ATOM 1045 C C . VAL A 1 134 ? -3.170 -10.009 -10.323 1.00 97.81 134 VAL A C 1
ATOM 1047 O O . VAL A 1 134 ? -2.814 -11.034 -9.736 1.00 97.81 134 VAL A O 1
ATOM 1050 N N . ASN A 1 135 ? -3.715 -10.042 -11.537 1.00 97.69 135 ASN A N 1
ATOM 1051 C CA . ASN A 1 135 ? -3.853 -11.268 -12.323 1.00 97.69 135 ASN A CA 1
ATOM 1052 C C . ASN A 1 135 ? -2.574 -11.575 -13.137 1.00 97.69 135 ASN A C 1
ATOM 1054 O O . ASN A 1 135 ? -1.609 -10.811 -13.139 1.00 97.69 135 ASN A O 1
ATOM 1058 N N . ARG A 1 136 ? -2.543 -12.704 -13.861 1.00 96.69 136 ARG A N 1
ATOM 1059 C CA . ARG A 1 136 ? -1.376 -13.087 -14.690 1.00 96.69 136 ARG A CA 1
ATOM 1060 C C . ARG A 1 136 ? -1.120 -12.167 -15.888 1.00 96.69 136 ARG A C 1
ATOM 1062 O O . ARG A 1 136 ? -0.001 -12.160 -16.386 1.00 96.69 136 ARG A O 1
ATOM 1069 N N . ALA A 1 137 ? -2.129 -11.433 -16.349 1.00 97.19 137 ALA A N 1
ATOM 1070 C CA . ALA A 1 137 ? -1.992 -10.438 -17.409 1.00 97.19 137 ALA A CA 1
ATOM 1071 C C . ALA A 1 137 ? -1.473 -9.084 -16.883 1.00 97.19 137 ALA A C 1
ATOM 1073 O O . ALA A 1 137 ? -1.099 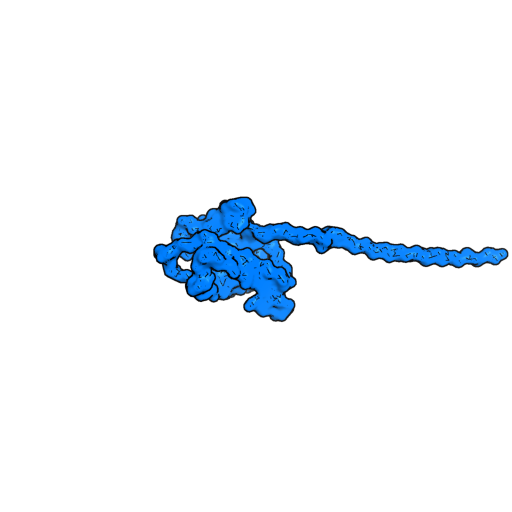-8.228 -17.679 1.00 97.19 137 ALA A O 1
ATOM 1074 N N . GLY A 1 138 ? -1.399 -8.908 -15.559 1.00 94.62 138 GLY A N 1
ATOM 1075 C CA . GLY A 1 138 ? -0.992 -7.660 -14.917 1.00 94.62 138 GLY A CA 1
ATOM 1076 C C . GLY A 1 138 ? -2.151 -6.715 -14.587 1.00 94.62 138 GLY A C 1
ATOM 1077 O O . GLY A 1 138 ? -1.894 -5.598 -14.140 1.00 94.62 138 GLY A O 1
ATOM 1078 N N . ASP A 1 139 ? -3.405 -7.140 -14.765 1.00 96.06 139 ASP A N 1
ATOM 1079 C CA . ASP A 1 139 ? -4.567 -6.329 -14.392 1.00 96.06 139 ASP A CA 1
ATOM 1080 C C . ASP A 1 139 ? -4.823 -6.399 -12.886 1.00 96.06 139 ASP A C 1
ATOM 1082 O O . ASP A 1 139 ? -4.648 -7.452 -12.264 1.00 96.06 139 ASP A O 1
ATOM 1086 N N . VAL A 1 140 ? -5.272 -5.273 -12.326 1.00 91.31 140 VAL A N 1
ATOM 1087 C CA . VAL A 1 140 ? -5.566 -5.066 -10.900 1.00 91.31 140 VAL A CA 1
ATOM 1088 C C . VAL A 1 140 ? -7.010 -4.640 -10.712 1.00 91.31 140 VAL A C 1
ATOM 1090 O O . VAL A 1 140 ? -7.407 -3.668 -11.400 1.00 91.31 140 VAL A O 1
#

Foldseek 3Di:
DDDDDDDDDDDDPPDPCVVVDPDPDKFWAPQFFPQWDQDDRRNDIDRNDDDWSGGIDINDDADAVRKDKDAQADDDPVDDDFDKDDFFPDDSVVDHSVNDDGDLPPVVVVDPRHDMDTDDPVQNDHGHMDMDGAHPVRRD

Mean predicted aligned error: 8.93 Å

Radius of gyration: 22.17 Å; Cα contacts (8 Å, |Δi|>4): 197; chains: 1; bounding box: 41×86×34 Å

pLDDT: mean 86.64, std 18.25, range [34.5, 98.44]

Nearest PDB structures (foldseek):
  4kg0-assembly1_A  TM=9.870E-01  e=1.357E-11  Drosophila melanogaster
  2yue-assembly1_A  TM=8.952E-01  e=1.247E-10  Drosophila melanogaster

Solvent-accessible surface area (backbone atoms only — not comparable to full-atom values): 9080 Å² total; per-residue (Å²): 135,87,81,85,80,78,82,83,77,78,80,77,82,84,69,70,68,76,76,74,54,78,76,79,81,87,29,50,29,95,42,35,17,85,26,46,46,74,36,81,92,29,67,38,81,40,71,81,48,87,93,50,22,63,53,74,41,62,59,60,90,78,55,78,63,44,76,47,77,48,69,34,84,72,69,67,87,92,56,88,80,60,57,70,51,74,54,63,77,64,64,58,88,81,49,55,40,89,74,53,59,58,38,66,72,62,64,42,43,75,37,91,57,35,47,69,47,76,45,61,57,94,69,66,46,60,77,36,72,50,71,53,40,38,42,94,88,67,53,110

Organism: NCBI:txid1028688

InterPro domains:
  IPR006573 Neuralized homology repeat (NHR) domain [PF07177] (28-140)
  IPR006573 Neuralized homology repeat (NHR) domain [PS51065] (25-140)
  IPR006573 Neuralized homology repeat (NHR) domain [SM00588] (23-140)
  IPR037962 Neuralized [PTHR12429] (19-140)
  IPR043136 B30.2/SPRY domain superfamily [G3DSA:2.60.120.920] (27-140)

Secondary structure (DSSP, 8-state):
----------------GGGGSPPPPP-EEEEE-TTEEEETTTTEEEE-SSSS---EEESSPPPTTPPEEEE-----TT-----EEEEESS-GGGS-GGG--S-IIIIITTSTTEEEEEPPGGG-STT-EEEE---TTS--